Protein AF-A0A1A8HVT6-F1 (afdb_monomer)

Structure (mmCIF, N/CA/C/O backbone):
data_AF-A0A1A8HVT6-F1
#
_entry.id   AF-A0A1A8HVT6-F1
#
loop_
_atom_site.group_PDB
_atom_site.id
_atom_site.type_symbol
_atom_site.label_atom_id
_atom_site.label_alt_id
_atom_site.label_comp_id
_atom_site.label_asym_id
_atom_site.label_entity_id
_atom_site.label_seq_id
_atom_site.pdbx_PDB_ins_code
_atom_site.Cartn_x
_atom_site.Cartn_y
_atom_site.Cartn_z
_atom_site.occupancy
_atom_site.B_iso_or_equiv
_atom_site.auth_seq_id
_atom_site.auth_comp_id
_atom_site.auth_asym_id
_atom_site.auth_atom_id
_atom_site.pdbx_PDB_model_num
ATOM 1 N N . GLN A 1 1 ? -22.986 -1.183 -5.733 1.00 47.75 1 GLN A N 1
ATOM 2 C CA . GLN A 1 1 ? -22.908 -1.542 -4.299 1.00 47.75 1 GLN A CA 1
ATOM 3 C C . GLN A 1 1 ? -22.730 -0.258 -3.512 1.00 47.75 1 GLN A C 1
ATOM 5 O O . GLN A 1 1 ? -21.784 0.463 -3.800 1.00 47.75 1 GLN A O 1
ATOM 10 N N . ASN A 1 2 ? -23.610 0.024 -2.552 1.00 59.84 2 ASN A N 1
ATOM 11 C CA . ASN A 1 2 ? -23.413 1.121 -1.604 1.00 59.84 2 ASN A CA 1
ATOM 12 C C . ASN A 1 2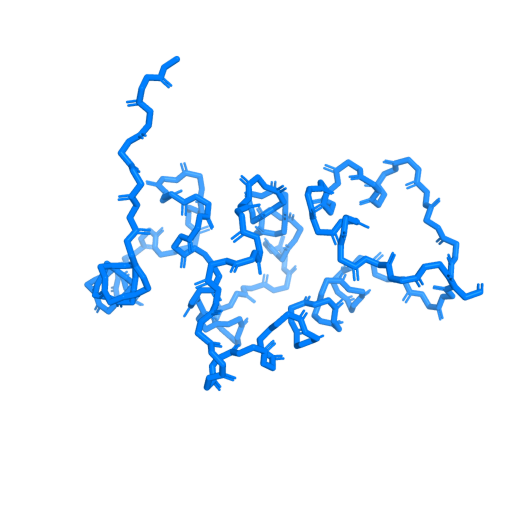 ? -22.315 0.694 -0.623 1.00 59.84 2 ASN A C 1
ATOM 14 O O . ASN A 1 2 ? -22.596 0.021 0.365 1.00 59.84 2 ASN A O 1
ATOM 18 N N . LYS A 1 3 ? -21.053 0.981 -0.957 1.00 68.25 3 LYS A N 1
ATOM 19 C CA . LYS A 1 3 ? -19.934 0.744 -0.044 1.00 68.25 3 LYS A CA 1
ATOM 20 C C . LYS A 1 3 ? -20.003 1.798 1.056 1.00 68.25 3 LYS A C 1
ATOM 22 O O . LYS A 1 3 ? -20.120 2.984 0.761 1.00 68.25 3 LYS A O 1
ATOM 27 N N . VAL A 1 4 ? -19.958 1.355 2.308 1.00 81.69 4 VAL A N 1
ATOM 28 C CA . VAL A 1 4 ? -19.822 2.260 3.452 1.00 81.69 4 VAL A CA 1
ATOM 29 C C . VAL A 1 4 ? -18.487 2.987 3.306 1.00 81.69 4 VAL A C 1
ATOM 31 O O . VAL A 1 4 ? -17.453 2.335 3.148 1.00 81.69 4 VAL A O 1
ATOM 34 N N . SER A 1 5 ? -18.518 4.321 3.324 1.00 86.12 5 SER A N 1
ATOM 35 C CA . SER A 1 5 ? -17.296 5.119 3.414 1.00 86.12 5 SER A CA 1
ATOM 36 C C . SER A 1 5 ? -16.769 5.003 4.837 1.00 86.12 5 SER A C 1
ATOM 38 O O . SER A 1 5 ? -17.488 5.319 5.784 1.00 86.12 5 SER A O 1
ATOM 40 N N . LEU A 1 6 ? -15.554 4.482 4.979 1.00 91.38 6 LEU A N 1
ATOM 41 C CA . LEU A 1 6 ? -14.875 4.375 6.264 1.00 91.38 6 LEU A CA 1
ATOM 42 C C . LEU A 1 6 ? -13.897 5.532 6.398 1.00 91.38 6 LEU A C 1
ATOM 44 O O . LEU A 1 6 ? -13.184 5.825 5.446 1.00 91.38 6 LEU A O 1
ATOM 48 N N . GLU A 1 7 ? -13.841 6.136 7.576 1.00 94.12 7 GLU A N 1
ATOM 49 C CA . GLU A 1 7 ? -12.916 7.224 7.895 1.00 94.12 7 GLU A CA 1
ATOM 50 C C . GLU A 1 7 ? -11.539 6.687 8.328 1.00 94.12 7 GLU A C 1
ATOM 52 O O . GLU A 1 7 ? -11.402 5.541 8.769 1.00 94.12 7 GLU A O 1
ATOM 57 N N . GLU A 1 8 ? -10.507 7.535 8.279 1.00 94.44 8 GLU A N 1
ATOM 58 C CA . GLU A 1 8 ? -9.122 7.192 8.651 1.00 94.44 8 GLU A CA 1
ATOM 59 C C . GLU A 1 8 ? -9.007 6.522 10.039 1.00 94.44 8 GLU A C 1
ATOM 61 O O . GLU A 1 8 ? -8.275 5.543 10.220 1.00 94.44 8 GLU A O 1
ATOM 66 N N . THR A 1 9 ? -9.770 6.992 11.028 1.00 95.31 9 THR A N 1
ATOM 67 C CA . THR A 1 9 ? -9.786 6.417 12.386 1.00 95.31 9 THR A CA 1
ATOM 68 C C . THR A 1 9 ? -10.386 5.011 12.426 1.00 95.31 9 THR A C 1
ATOM 70 O O . THR A 1 9 ? -9.911 4.152 13.169 1.00 95.31 9 THR A O 1
ATOM 73 N N . GLN A 1 10 ? -11.399 4.736 11.605 1.00 96.25 10 GLN A N 1
ATOM 74 C CA . GLN A 1 10 ? -12.008 3.409 11.513 1.00 96.25 10 GLN A CA 1
ATOM 75 C C . GLN A 1 10 ? -11.050 2.434 10.828 1.00 96.25 10 GLN A C 1
ATOM 77 O O . GLN A 1 10 ? -10.834 1.330 11.321 1.00 96.25 10 GLN A O 1
ATOM 82 N N . LEU A 1 11 ? -10.411 2.864 9.740 1.00 96.44 11 LEU A N 1
ATOM 83 C CA . LEU A 1 11 ? -9.458 2.049 8.984 1.00 96.44 11 LEU A CA 1
ATOM 84 C C . LEU A 1 11 ? -8.208 1.702 9.804 1.00 96.44 11 LEU A C 1
ATOM 86 O O . LEU A 1 11 ? -7.766 0.552 9.811 1.00 96.44 11 LEU A O 1
ATOM 90 N N . THR A 1 12 ? -7.667 2.665 10.551 1.00 95.69 12 THR A N 1
ATOM 91 C CA . THR A 1 12 ? -6.538 2.422 11.465 1.00 95.69 12 THR A CA 1
ATOM 92 C C . THR A 1 12 ? -6.923 1.512 12.633 1.00 95.69 12 THR A C 1
ATOM 94 O O . THR A 1 12 ? -6.131 0.650 13.020 1.00 95.69 12 THR A O 1
ATOM 97 N N . CYS A 1 13 ? -8.140 1.640 13.172 1.00 96.19 13 CYS A N 1
ATOM 98 C CA . CYS A 1 13 ? -8.669 0.726 14.186 1.00 96.19 13 CYS A CA 1
ATOM 99 C C . CYS A 1 13 ? -8.765 -0.714 13.655 1.00 96.19 13 CYS A C 1
ATOM 101 O O . CYS A 1 13 ? -8.259 -1.638 14.292 1.00 96.19 13 CYS A O 1
ATOM 103 N N . MET A 1 14 ? -9.319 -0.900 12.451 1.00 94.94 14 MET A N 1
ATOM 104 C CA . MET A 1 14 ? -9.397 -2.213 11.802 1.00 94.94 14 MET A CA 1
ATOM 105 C C . MET A 1 14 ? -8.013 -2.844 11.622 1.00 94.94 14 MET A C 1
ATOM 107 O O . MET A 1 14 ? -7.824 -4.012 11.955 1.00 94.94 14 MET A O 1
ATOM 111 N N . TYR A 1 15 ? -7.019 -2.078 11.164 1.00 95.00 15 TYR A N 1
ATOM 112 C CA . TYR A 1 15 ? -5.645 -2.578 11.072 1.00 95.00 15 TYR A CA 1
ATOM 113 C C . TYR A 1 15 ? -5.070 -2.985 12.428 1.00 95.00 15 TYR A C 1
ATOM 115 O O . TYR A 1 15 ? -4.502 -4.068 12.556 1.00 95.00 15 TYR A O 1
ATOM 123 N N . ASN A 1 16 ? -5.264 -2.166 13.462 1.00 94.75 16 ASN A N 1
ATOM 124 C CA . ASN A 1 16 ? -4.800 -2.504 14.804 1.00 94.75 16 ASN A CA 1
ATOM 125 C C . ASN A 1 16 ? -5.409 -3.801 15.346 1.00 94.75 16 ASN A C 1
ATOM 127 O O . ASN A 1 16 ? -4.734 -4.484 16.113 1.00 94.75 16 ASN A O 1
ATOM 131 N N . TYR A 1 17 ? -6.633 -4.135 14.936 1.00 93.44 17 TYR A N 1
ATOM 132 C CA . TYR A 1 17 ? -7.292 -5.384 15.298 1.00 93.44 17 TYR A CA 1
ATOM 133 C C . TYR A 1 17 ? -6.691 -6.600 14.573 1.00 93.44 17 TYR A C 1
ATOM 135 O O . TYR A 1 17 ? -6.400 -7.601 15.220 1.00 93.44 17 TYR A O 1
ATOM 143 N N . VAL A 1 18 ? -6.451 -6.518 13.257 1.00 92.31 18 VAL A N 1
ATOM 144 C CA . VAL A 1 18 ? -6.045 -7.699 12.461 1.00 92.31 18 VAL A CA 1
ATOM 145 C C . VAL A 1 18 ? -4.535 -7.897 12.334 1.00 92.31 18 VAL A C 1
ATOM 147 O O . VAL A 1 18 ? -4.100 -8.951 11.891 1.00 92.31 18 VAL A O 1
ATOM 150 N N . LYS A 1 19 ? -3.699 -6.912 12.686 1.00 89.12 19 LYS A N 1
ATOM 151 C CA . LYS A 1 19 ? -2.240 -6.977 12.445 1.00 89.12 19 LYS A CA 1
ATOM 152 C C . LYS A 1 19 ? -1.517 -8.158 13.116 1.00 89.12 19 LYS A C 1
ATOM 154 O O . LYS A 1 19 ? -0.377 -8.434 12.763 1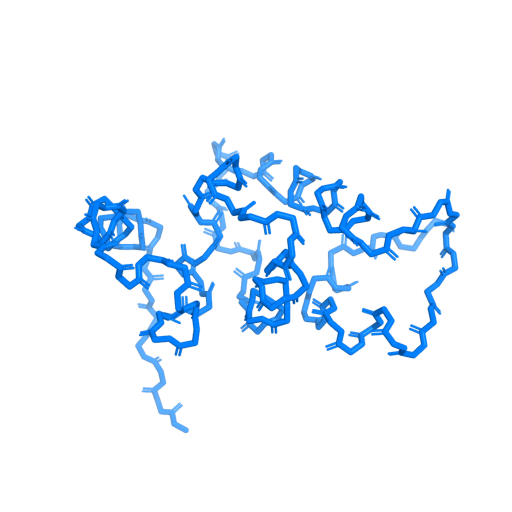.00 89.12 19 LYS A O 1
ATOM 159 N N . GLY A 1 20 ? -2.145 -8.814 14.096 1.00 86.00 20 GLY A N 1
ATOM 160 C CA . GLY A 1 20 ? -1.633 -10.020 14.762 1.00 86.00 20 GLY A CA 1
ATOM 161 C C . GLY A 1 20 ? -2.305 -11.327 14.324 1.00 86.00 20 GLY A C 1
ATOM 162 O O . GLY A 1 20 ? -2.011 -12.371 14.898 1.00 86.00 20 GLY A O 1
ATOM 163 N N . ASP A 1 21 ? -3.223 -11.272 13.360 1.00 87.06 21 ASP A N 1
ATOM 164 C CA . ASP A 1 21 ? -3.961 -12.427 12.850 1.00 87.06 21 ASP A CA 1
ATOM 165 C C . ASP A 1 21 ? -3.048 -13.312 11.971 1.00 87.06 21 ASP A C 1
ATOM 167 O O . ASP A 1 21 ? -2.267 -12.777 11.175 1.00 87.06 21 ASP A O 1
ATOM 171 N N . PRO A 1 22 ? -3.124 -14.653 12.059 1.00 83.75 22 PRO A N 1
ATOM 172 C CA . PRO A 1 22 ? -2.489 -15.554 11.092 1.00 83.75 22 PRO A CA 1
ATOM 173 C C . PRO A 1 22 ? -2.743 -15.185 9.619 1.00 83.75 22 PRO A C 1
ATOM 175 O O . PRO A 1 22 ? -1.849 -15.325 8.780 1.00 83.75 22 PRO A O 1
ATOM 178 N N . ASP A 1 23 ? -3.931 -14.662 9.309 1.00 85.38 23 ASP A N 1
ATOM 179 C CA . ASP A 1 23 ? -4.358 -14.282 7.963 1.00 85.38 23 ASP A CA 1
ATOM 180 C C . ASP A 1 23 ? -4.033 -12.831 7.590 1.00 85.38 23 ASP A C 1
ATOM 182 O O . ASP A 1 23 ? -4.425 -12.360 6.523 1.00 85.38 23 ASP A O 1
ATOM 186 N N . ALA A 1 24 ? -3.235 -12.124 8.392 1.00 86.94 24 ALA A N 1
ATOM 187 C CA . ALA A 1 24 ? -2.842 -10.734 8.157 1.00 86.94 24 ALA A CA 1
ATOM 188 C C . ALA A 1 24 ? -2.258 -10.493 6.740 1.00 86.94 24 ALA A C 1
ATOM 190 O O . ALA A 1 24 ? -2.402 -9.428 6.145 1.00 86.94 24 ALA A O 1
ATOM 191 N N . THR A 1 25 ? -1.643 -11.504 6.120 1.00 90.56 25 THR A N 1
ATOM 192 C CA . THR A 1 25 ? -1.107 -11.387 4.749 1.00 90.56 25 THR A CA 1
ATOM 193 C C . THR A 1 25 ? -2.093 -11.788 3.641 1.00 90.56 25 THR A C 1
ATOM 195 O O . THR A 1 25 ? -1.782 -11.674 2.455 1.00 90.56 25 THR A O 1
ATOM 198 N N . SER A 1 26 ? -3.303 -12.222 3.986 1.00 94.00 26 SER A N 1
ATOM 199 C CA . SER A 1 26 ? -4.402 -12.536 3.067 1.00 94.00 26 SER A CA 1
ATOM 200 C C . SER A 1 26 ? -5.169 -11.266 2.679 1.00 94.00 26 SER A C 1
ATOM 202 O O . SER A 1 26 ? -6.360 -11.133 2.928 1.00 94.00 26 SER A O 1
ATOM 204 N N . PHE A 1 27 ? -4.483 -10.334 2.007 1.00 95.25 27 PHE A N 1
ATOM 205 C CA . PHE A 1 27 ? -4.946 -8.958 1.745 1.00 95.25 27 PHE A CA 1
ATOM 206 C C . PHE A 1 27 ? -6.343 -8.820 1.115 1.00 95.25 27 PHE A C 1
ATOM 208 O O . PHE A 1 27 ? -7.014 -7.821 1.336 1.00 95.25 27 PHE A O 1
ATOM 215 N N . HIS A 1 28 ? -6.789 -9.818 0.349 1.00 93.94 28 HIS A N 1
ATOM 216 C CA . HIS A 1 28 ? -8.114 -9.850 -0.280 1.00 93.94 28 HIS A CA 1
ATOM 217 C C . HIS A 1 28 ? -9.278 -9.974 0.722 1.00 93.94 28 HIS A C 1
ATOM 219 O O . HIS A 1 28 ? -10.419 -9.705 0.356 1.00 93.94 28 HIS A O 1
ATOM 225 N N . LEU A 1 29 ? -9.003 -10.387 1.964 1.00 93.69 29 LEU A N 1
ATOM 226 C CA . LEU A 1 29 ? -9.990 -10.474 3.043 1.00 93.69 29 LEU A CA 1
ATOM 227 C C . LEU A 1 29 ? -10.294 -9.110 3.676 1.00 93.69 29 LEU A C 1
ATOM 229 O O . LEU A 1 29 ? -11.269 -8.981 4.416 1.00 93.69 29 LEU A O 1
ATOM 233 N N . TYR A 1 30 ? -9.480 -8.090 3.393 1.00 92.56 30 TYR A N 1
ATOM 234 C CA . TYR A 1 30 ? -9.578 -6.776 4.019 1.00 92.56 30 TYR A CA 1
ATOM 235 C C . TYR A 1 30 ? -10.009 -5.697 3.016 1.00 92.56 30 TYR A C 1
ATOM 237 O O . TYR A 1 30 ? -9.702 -5.793 1.824 1.00 92.56 30 TYR A O 1
ATOM 245 N N . PRO A 1 31 ? -10.697 -4.630 3.465 1.00 94.06 31 PRO A N 1
ATOM 246 C CA . PRO A 1 31 ? -11.023 -3.506 2.595 1.00 94.06 31 PRO A CA 1
ATOM 247 C C . PRO A 1 31 ? -9.757 -2.862 1.999 1.00 94.06 31 PRO A C 1
ATOM 249 O O . PRO A 1 31 ? -8.813 -2.606 2.748 1.00 94.06 31 PRO A O 1
ATOM 252 N N . PRO A 1 32 ? -9.734 -2.487 0.706 1.00 95.94 32 PRO A N 1
ATOM 253 C CA . PRO A 1 32 ? -8.565 -1.847 0.094 1.00 95.94 32 PRO A CA 1
ATOM 254 C C . PRO A 1 32 ? -8.076 -0.601 0.845 1.00 95.94 32 PRO A C 1
ATOM 256 O O . PRO A 1 32 ? -6.881 -0.454 1.084 1.00 95.94 32 PRO A O 1
ATOM 259 N N . ASN A 1 33 ? -8.995 0.257 1.306 1.00 96.19 33 ASN A N 1
ATOM 260 C CA . ASN A 1 33 ? -8.644 1.466 2.062 1.00 96.19 3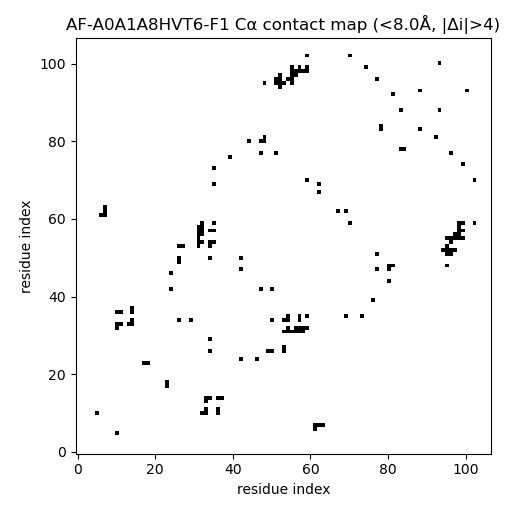3 ASN A CA 1
ATOM 261 C C . ASN A 1 33 ? -7.969 1.155 3.405 1.00 96.19 33 ASN A C 1
ATOM 263 O O . ASN A 1 33 ? -7.206 1.964 3.916 1.00 96.19 33 ASN A O 1
ATOM 267 N N . MET A 1 34 ? -8.208 -0.018 3.989 1.00 95.75 34 MET A N 1
ATOM 268 C CA . MET A 1 34 ? -7.539 -0.415 5.225 1.00 95.75 34 MET A CA 1
ATOM 269 C C . MET A 1 34 ? -6.058 -0.723 4.969 1.00 95.75 34 MET A C 1
ATOM 271 O O . MET A 1 34 ? -5.204 -0.407 5.799 1.00 95.75 34 MET A O 1
ATOM 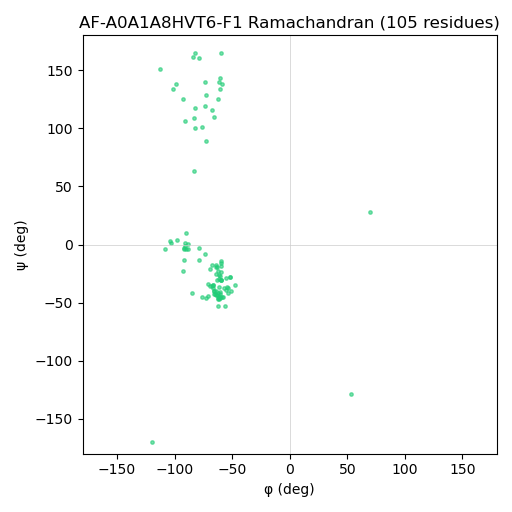275 N N . LEU A 1 35 ? -5.736 -1.271 3.793 1.00 96.75 35 LEU A N 1
ATOM 276 C CA . LEU A 1 35 ? -4.364 -1.590 3.394 1.00 96.75 35 LEU A CA 1
ATOM 277 C C . LEU A 1 35 ? -3.477 -0.337 3.264 1.00 96.75 35 LEU A C 1
ATOM 279 O O . LEU A 1 35 ? -2.256 -0.459 3.331 1.00 96.75 35 LEU A O 1
ATOM 283 N N . LEU A 1 36 ? -4.057 0.865 3.155 1.00 97.00 36 LEU A N 1
ATOM 284 C CA . LEU A 1 36 ? -3.328 2.144 3.185 1.00 97.00 36 LEU A CA 1
ATOM 285 C C . LEU A 1 36 ? -2.588 2.378 4.514 1.00 97.00 36 LEU A C 1
ATOM 287 O O . LEU A 1 36 ? -1.587 3.098 4.561 1.00 97.00 36 LEU A O 1
ATOM 291 N N . TYR A 1 37 ? -3.076 1.770 5.597 1.00 96.19 37 TYR A N 1
ATOM 292 C CA . TYR A 1 37 ? -2.535 1.916 6.950 1.00 96.19 37 TYR A CA 1
ATOM 293 C C . TYR A 1 37 ? -1.693 0.719 7.395 1.00 96.19 37 TYR A C 1
ATOM 295 O O . TYR A 1 37 ? -1.168 0.733 8.508 1.00 96.19 37 TYR A O 1
ATOM 303 N N . TYR A 1 38 ? -1.532 -0.276 6.521 1.00 95.19 38 TYR A N 1
ATOM 304 C CA . TYR A 1 38 ? -0.725 -1.458 6.780 1.00 95.19 38 TYR A CA 1
ATOM 305 C C . TYR A 1 38 ? 0.738 -1.088 7.037 1.00 95.19 38 TYR A C 1
ATOM 307 O O . TYR A 1 38 ? 1.291 -0.195 6.387 1.00 95.19 38 TYR A O 1
ATOM 315 N N . ASP A 1 39 ? 1.389 -1.800 7.955 1.00 93.31 39 ASP A N 1
ATOM 316 C CA . ASP A 1 39 ? 2.841 -1.739 8.060 1.00 93.31 39 ASP A CA 1
ATOM 317 C C . ASP A 1 39 ? 3.449 -2.565 6.924 1.00 93.31 39 ASP A C 1
ATOM 319 O O . ASP A 1 39 ? 3.479 -3.796 6.962 1.00 93.31 39 ASP A O 1
ATOM 323 N N . TYR A 1 40 ? 3.911 -1.874 5.881 1.00 95.00 40 TYR A N 1
ATOM 324 C CA . TYR A 1 40 ? 4.501 -2.523 4.715 1.00 95.00 40 TYR A CA 1
ATOM 325 C C . TYR A 1 40 ? 5.769 -3.323 5.057 1.00 95.00 40 TYR A C 1
ATOM 327 O O . TYR A 1 40 ? 6.084 -4.271 4.346 1.00 95.00 40 TYR A O 1
ATOM 335 N N . SER A 1 41 ? 6.464 -3.017 6.163 1.00 93.00 41 SER A N 1
ATOM 336 C CA . SER A 1 41 ? 7.636 -3.800 6.588 1.00 93.00 41 SER A CA 1
ATOM 337 C C . SER A 1 41 ? 7.292 -5.251 6.947 1.00 93.00 41 SER A C 1
ATOM 339 O O . SER A 1 41 ? 8.162 -6.119 6.913 1.00 93.00 41 SER A O 1
ATOM 341 N N . LEU A 1 42 ? 6.015 -5.530 7.232 1.00 92.25 42 LEU A N 1
ATOM 342 C CA . LEU A 1 42 ? 5.499 -6.863 7.536 1.00 92.25 42 LEU A CA 1
ATOM 343 C C . LEU A 1 42 ? 4.993 -7.609 6.292 1.00 92.25 42 LEU A C 1
ATOM 345 O O . LEU A 1 42 ? 4.583 -8.764 6.399 1.00 92.25 42 LEU A O 1
ATOM 349 N N . VAL A 1 43 ? 4.993 -6.977 5.114 1.00 94.81 43 VAL A N 1
ATOM 350 C CA . VAL A 1 43 ? 4.568 -7.610 3.860 1.00 94.81 43 VAL A CA 1
ATOM 351 C C . VAL A 1 43 ? 5.731 -8.432 3.295 1.00 94.81 43 VAL A C 1
ATOM 353 O O . VAL A 1 43 ? 6.754 -7.861 2.916 1.00 94.81 43 VAL A O 1
ATOM 356 N N . PRO A 1 44 ? 5.602 -9.768 3.169 1.00 94.62 44 PRO A N 1
ATOM 357 C CA . PRO A 1 44 ? 6.659 -10.580 2.579 1.00 94.62 44 PRO A CA 1
ATOM 358 C C . PRO A 1 44 ? 6.919 -10.169 1.129 1.00 94.62 44 PRO A C 1
ATOM 360 O O . PRO A 1 44 ? 5.972 -9.971 0.365 1.00 94.62 44 PRO A O 1
ATOM 363 N N . GLN A 1 45 ? 8.187 -10.134 0.710 1.00 95.06 45 GLN A N 1
ATOM 364 C CA . GLN A 1 45 ? 8.555 -9.750 -0.659 1.00 95.06 45 GLN A CA 1
ATOM 365 C C . GLN A 1 45 ? 7.841 -10.607 -1.718 1.00 95.06 45 GLN A C 1
ATOM 367 O O . GLN A 1 45 ? 7.351 -10.084 -2.714 1.00 95.06 45 GLN A O 1
ATOM 372 N N . SER A 1 46 ? 7.689 -11.913 -1.474 1.00 95.94 46 SER A N 1
ATOM 373 C CA . SER A 1 46 ? 6.949 -12.829 -2.359 1.00 95.94 46 SER A CA 1
ATOM 374 C C . SER A 1 46 ? 5.458 -12.494 -2.492 1.00 95.94 46 SER A C 1
ATOM 376 O O . SER A 1 46 ? 4.815 -12.915 -3.450 1.00 95.94 46 SER A O 1
ATOM 378 N N . ARG A 1 47 ? 4.898 -11.725 -1.550 1.00 96.56 47 ARG A N 1
ATOM 379 C CA . ARG A 1 47 ? 3.495 -11.295 -1.524 1.00 96.56 47 ARG A CA 1
ATOM 380 C C . ARG A 1 47 ? 3.312 -9.809 -1.831 1.00 96.56 47 ARG A C 1
ATOM 382 O O . ARG A 1 47 ? 2.162 -9.384 -1.957 1.00 96.56 47 ARG A O 1
ATOM 389 N N . CYS A 1 48 ? 4.377 -9.025 -2.013 1.00 98.06 48 CYS A N 1
ATOM 390 C CA . CYS A 1 48 ? 4.270 -7.576 -2.211 1.00 98.06 48 CYS A CA 1
ATOM 391 C C . CY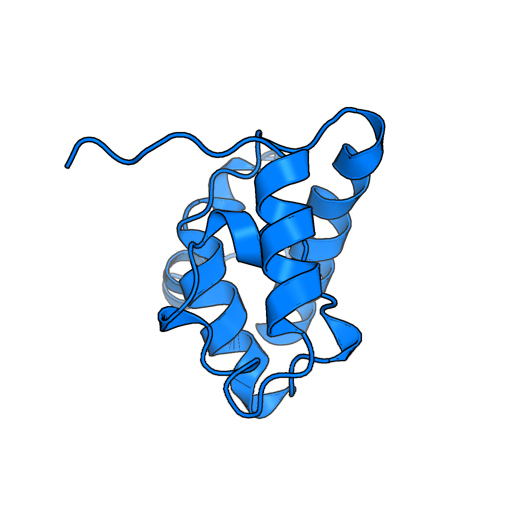S A 1 48 ? 3.378 -7.218 -3.410 1.00 98.06 48 CYS A C 1
ATOM 393 O O . CYS A 1 48 ? 2.555 -6.308 -3.340 1.00 98.06 48 CYS A O 1
ATOM 395 N N . ARG A 1 49 ? 3.453 -8.003 -4.490 1.00 98.19 49 ARG A N 1
ATOM 396 C CA . ARG A 1 49 ? 2.634 -7.780 -5.682 1.00 98.19 49 ARG A CA 1
ATOM 397 C C . ARG A 1 49 ? 1.149 -8.006 -5.400 1.00 98.19 49 ARG A C 1
ATOM 399 O O . ARG A 1 49 ? 0.317 -7.229 -5.852 1.00 98.19 49 ARG A O 1
ATOM 406 N N . SER A 1 50 ? 0.821 -9.029 -4.607 1.00 97.81 50 SER A N 1
ATOM 407 C CA . SER A 1 50 ? -0.558 -9.276 -4.168 1.00 97.81 50 SER A CA 1
ATOM 408 C C . SER A 1 50 ? -1.078 -8.174 -3.242 1.00 97.81 50 SER A C 1
ATOM 410 O O . SER A 1 50 ? -2.244 -7.808 -3.343 1.00 97.81 50 SER A O 1
ATOM 412 N N . TYR A 1 51 ? -0.214 -7.603 -2.397 1.00 98.19 51 TYR A N 1
ATOM 413 C CA . TYR A 1 51 ? -0.552 -6.445 -1.572 1.00 98.19 51 TYR A CA 1
ATOM 414 C C . TYR A 1 51 ? -0.907 -5.238 -2.444 1.00 98.19 51 TYR A C 1
ATOM 416 O O . TYR A 1 51 ? -2.001 -4.695 -2.306 1.00 98.19 51 TYR A O 1
ATOM 424 N N . PHE A 1 52 ? -0.035 -4.866 -3.389 1.00 98.44 52 PHE A N 1
ATOM 425 C CA . PHE A 1 52 ? -0.283 -3.709 -4.250 1.00 98.44 52 PHE A CA 1
ATOM 426 C C . PHE A 1 52 ? -1.462 -3.906 -5.197 1.00 98.44 52 PHE A C 1
ATOM 428 O O . PHE A 1 52 ? -2.222 -2.966 -5.377 1.00 98.44 52 PHE A O 1
ATOM 435 N N . ALA A 1 53 ? -1.692 -5.119 -5.708 1.00 98.19 53 ALA A N 1
ATOM 436 C CA . ALA A 1 53 ? -2.865 -5.406 -6.533 1.00 98.19 53 ALA A CA 1
ATOM 437 C C . ALA A 1 53 ? -4.183 -5.183 -5.768 1.00 98.19 53 ALA A C 1
ATOM 439 O O . ALA A 1 53 ? -5.157 -4.693 -6.334 1.00 98.19 53 ALA A O 1
ATOM 440 N N . GLN A 1 54 ? -4.221 -5.512 -4.471 1.00 98.06 54 GLN A N 1
ATOM 441 C CA . GLN A 1 54 ? -5.394 -5.236 -3.638 1.00 98.06 54 GLN A CA 1
ATOM 442 C C . GLN A 1 54 ? -5.479 -3.759 -3.246 1.00 98.06 54 GLN A C 1
ATOM 444 O O . GLN A 1 54 ? -6.539 -3.146 -3.389 1.00 98.06 54 GLN A O 1
ATOM 449 N N . LEU A 1 55 ? -4.358 -3.167 -2.825 1.00 97.88 55 LEU A N 1
ATOM 450 C CA . LEU A 1 55 ? -4.250 -1.748 -2.484 1.00 97.88 55 LEU A CA 1
ATOM 451 C C . LEU A 1 55 ? -4.602 -0.833 -3.665 1.00 97.88 55 LEU A C 1
ATOM 453 O O . LEU A 1 55 ? -5.147 0.244 -3.456 1.00 97.88 55 LEU A O 1
ATOM 457 N N . GLY A 1 56 ? -4.350 -1.259 -4.903 1.00 97.50 56 GLY A N 1
ATOM 458 C CA . GLY A 1 56 ? -4.684 -0.517 -6.117 1.00 97.50 56 GLY A CA 1
ATOM 459 C C . GLY A 1 56 ? -6.179 -0.228 -6.274 1.00 97.50 56 GLY A C 1
ATOM 460 O O . GLY A 1 56 ? -6.547 0.636 -7.057 1.00 97.50 56 GLY A O 1
ATOM 461 N N . ASN A 1 57 ? -7.053 -0.881 -5.503 1.00 96.31 57 ASN A N 1
ATOM 462 C CA . ASN A 1 57 ? -8.486 -0.577 -5.461 1.00 96.31 57 ASN A CA 1
ATOM 463 C C . ASN A 1 57 ? -8.869 0.457 -4.385 1.00 96.31 57 ASN A C 1
ATOM 465 O O . ASN A 1 57 ? -10.057 0.726 -4.197 1.00 96.31 57 ASN A O 1
ATOM 469 N N . ALA A 1 58 ? -7.899 0.988 -3.637 1.00 96.25 58 ALA A N 1
ATOM 470 C CA . ALA A 1 58 ? -8.134 1.941 -2.563 1.00 96.25 58 ALA A CA 1
ATOM 471 C C . ALA A 1 58 ? -8.374 3.366 -3.082 1.00 96.25 58 ALA A C 1
ATOM 473 O O . ALA A 1 58 ? -7.997 3.722 -4.202 1.00 96.25 58 ALA A O 1
ATOM 474 N N . ASP A 1 59 ? -8.982 4.186 -2.230 1.00 94.31 59 ASP A N 1
ATOM 475 C CA . ASP A 1 59 ? -9.017 5.637 -2.371 1.00 94.31 59 ASP A CA 1
ATOM 476 C C . ASP A 1 59 ? -7.822 6.259 -1.635 1.00 94.31 59 ASP A C 1
ATOM 478 O O . ASP A 1 59 ? -7.787 6.327 -0.407 1.00 94.31 59 ASP A O 1
ATOM 482 N N . PHE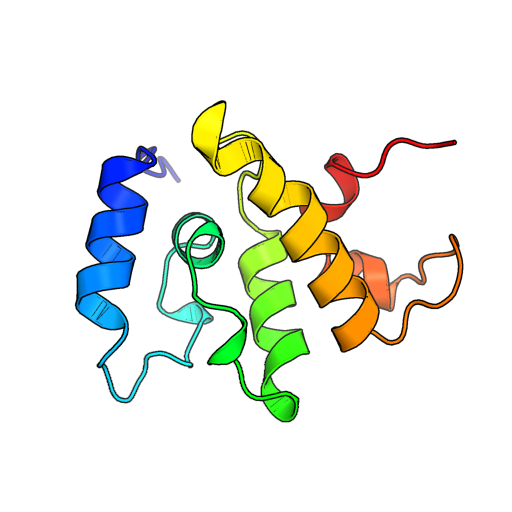 A 1 60 ? -6.828 6.721 -2.390 1.00 93.50 60 PHE A N 1
ATOM 483 C CA . PHE A 1 60 ? -5.609 7.307 -1.834 1.00 93.50 60 PHE A CA 1
ATOM 484 C C . PHE A 1 60 ? -5.766 8.768 -1.367 1.00 93.50 60 PHE A C 1
ATOM 486 O O . PHE A 1 60 ? -4.823 9.356 -0.818 1.00 93.50 60 PHE A O 1
ATOM 493 N N . PHE A 1 61 ? -6.938 9.376 -1.562 1.00 91.38 61 PHE A N 1
ATOM 494 C CA . PHE A 1 61 ? -7.230 10.736 -1.109 1.00 91.38 61 PHE A CA 1
ATOM 495 C C . PHE A 1 61 ? -7.782 10.787 0.320 1.00 91.38 61 PHE A C 1
ATOM 497 O O . PHE A 1 61 ? -7.914 11.874 0.872 1.00 91.38 61 PHE A O 1
ATOM 504 N N . ILE A 1 62 ? -8.006 9.628 0.948 1.00 93.00 62 ILE A N 1
ATOM 505 C CA . ILE A 1 62 ? -8.541 9.512 2.311 1.00 93.00 62 ILE A CA 1
ATOM 506 C C . ILE A 1 62 ? -7.585 9.974 3.420 1.00 93.00 62 ILE A C 1
ATOM 508 O O . ILE A 1 62 ? -8.023 10.261 4.532 1.00 93.00 62 ILE A O 1
ATOM 512 N N . PHE A 1 63 ? -6.277 10.026 3.148 1.00 94.75 63 PHE A N 1
ATOM 513 C CA . PHE A 1 63 ? -5.301 10.396 4.170 1.00 94.75 63 PHE A CA 1
ATOM 514 C C . PHE A 1 63 ? -5.562 11.800 4.711 1.00 94.75 63 PHE A C 1
ATOM 516 O O . PHE A 1 63 ? -5.680 12.760 3.945 1.00 94.75 63 PHE A O 1
ATOM 523 N N . SER A 1 64 ? -5.527 11.933 6.037 1.00 95.69 64 SER A N 1
ATOM 524 C CA . SER A 1 64 ? -5.453 13.248 6.671 1.00 95.69 64 SER A CA 1
ATOM 525 C C . SER A 1 64 ? -4.188 13.998 6.243 1.00 95.69 64 SER A C 1
ATOM 527 O O . SER A 1 64 ? -3.218 13.419 5.741 1.00 95.69 64 SER A O 1
ATOM 529 N N . SER A 1 65 ? -4.148 15.308 6.496 1.00 95.56 65 SER A N 1
ATOM 530 C CA . SER A 1 65 ? -2.942 16.113 6.262 1.00 95.56 65 SER A CA 1
ATOM 531 C C . SER A 1 65 ? -1.712 15.525 6.967 1.00 95.56 65 SER A C 1
ATOM 533 O O . SER A 1 65 ? -0.632 15.485 6.377 1.00 95.56 65 SER A O 1
ATOM 535 N N . VAL A 1 66 ? -1.898 14.983 8.176 1.00 96.00 66 VAL A N 1
ATOM 536 C CA . VAL A 1 66 ? -0.853 14.347 8.991 1.00 96.00 66 VAL A CA 1
ATOM 537 C C . VAL A 1 66 ? -0.314 13.076 8.335 1.00 96.00 66 VAL A C 1
ATOM 539 O O . VAL A 1 66 ? 0.892 12.840 8.363 1.00 96.00 66 VAL A O 1
ATOM 542 N N . LEU A 1 67 ? -1.178 12.259 7.727 1.00 95.81 67 LEU A N 1
ATOM 543 C CA . LEU A 1 67 ? -0.791 10.984 7.114 1.00 95.81 67 LEU A CA 1
ATOM 544 C C . LEU A 1 67 ? -0.567 11.057 5.598 1.00 95.81 67 LEU A C 1
ATOM 546 O O . LEU A 1 67 ? -0.229 10.049 4.980 1.00 95.81 67 LEU A O 1
ATOM 550 N N . SER A 1 68 ? -0.660 12.246 5.004 1.00 94.06 68 SER A N 1
ATOM 551 C CA . SER A 1 68 ? -0.487 12.475 3.564 1.00 94.06 68 SER A CA 1
ATOM 552 C C . SER A 1 68 ? 0.846 11.958 2.997 1.00 94.06 68 SER A C 1
ATOM 554 O O . SER A 1 68 ? 0.890 11.518 1.845 1.00 94.06 68 SER A O 1
ATOM 556 N N . TYR A 1 69 ? 1.909 11.916 3.811 1.00 93.50 69 TYR A N 1
ATOM 557 C CA . TYR A 1 69 ? 3.221 11.365 3.438 1.00 93.50 69 TYR A CA 1
ATOM 558 C C . TYR A 1 69 ? 3.168 9.880 3.041 1.00 93.50 69 TYR A C 1
ATOM 560 O O . TYR A 1 69 ? 4.030 9.403 2.296 1.00 93.50 69 TYR A O 1
ATOM 568 N N . LYS A 1 70 ? 2.154 9.135 3.510 1.00 95.31 70 LYS A N 1
ATOM 569 C CA . LYS A 1 70 ? 1.986 7.714 3.189 1.00 95.31 70 LYS A CA 1
ATOM 570 C C . LYS A 1 70 ? 1.793 7.481 1.696 1.00 95.31 70 LYS A C 1
ATOM 572 O O . LYS A 1 70 ? 2.240 6.447 1.216 1.00 95.31 70 LYS A O 1
ATOM 577 N N . ARG A 1 71 ? 1.219 8.430 0.943 1.00 94.12 71 ARG A N 1
ATOM 578 C CA . ARG A 1 71 ? 1.095 8.320 -0.524 1.00 94.12 71 ARG A CA 1
ATOM 579 C C . ARG A 1 71 ? 2.452 8.112 -1.189 1.00 94.12 71 ARG A C 1
ATOM 581 O O . ARG A 1 71 ? 2.648 7.130 -1.903 1.00 94.12 71 ARG A O 1
ATOM 588 N N . THR A 1 72 ? 3.404 8.990 -0.883 1.00 93.44 72 THR A N 1
ATOM 589 C CA . THR A 1 72 ? 4.767 8.920 -1.419 1.00 93.44 72 THR A CA 1
ATOM 590 C C . THR A 1 72 ? 5.470 7.643 -0.966 1.00 93.44 72 THR A C 1
ATOM 592 O O . THR A 1 72 ? 6.078 6.958 -1.786 1.00 93.44 72 THR A O 1
ATOM 595 N N . ALA A 1 73 ? 5.342 7.272 0.313 1.00 96.06 73 ALA A N 1
ATOM 596 C CA . ALA A 1 73 ? 5.935 6.041 0.837 1.00 96.06 73 ALA A CA 1
ATOM 597 C C . ALA A 1 73 ? 5.382 4.781 0.143 1.00 96.06 73 ALA A C 1
ATOM 599 O O . ALA A 1 73 ? 6.148 3.908 -0.263 1.00 96.06 73 ALA A O 1
ATOM 600 N N . LEU A 1 74 ? 4.061 4.701 -0.049 1.00 97.06 74 LEU A N 1
ATOM 601 C CA . LEU A 1 74 ? 3.407 3.593 -0.746 1.00 97.06 74 LEU A CA 1
ATOM 602 C C . LEU A 1 74 ? 3.866 3.497 -2.199 1.00 97.06 74 LEU A C 1
ATOM 604 O O . LEU A 1 74 ? 4.140 2.395 -2.668 1.00 97.06 74 LEU A O 1
ATOM 608 N N . PHE A 1 75 ? 4.009 4.627 -2.892 1.00 94.44 75 PHE A N 1
ATOM 609 C CA . PHE A 1 75 ? 4.497 4.621 -4.266 1.00 94.44 75 PHE A CA 1
ATOM 610 C C . PHE A 1 75 ? 5.958 4.155 -4.368 1.00 94.44 75 PHE A C 1
ATOM 612 O O . PHE A 1 75 ? 6.281 3.329 -5.222 1.00 94.44 75 PHE A O 1
ATOM 619 N N . VAL A 1 76 ? 6.837 4.610 -3.469 1.00 95.19 76 VAL A N 1
ATOM 620 C CA . VAL A 1 76 ? 8.233 4.135 -3.397 1.00 95.19 76 VAL A CA 1
ATOM 621 C C . VAL A 1 76 ? 8.285 2.620 -3.171 1.00 95.19 76 VAL A C 1
ATOM 623 O O . VAL A 1 76 ? 9.005 1.909 -3.876 1.00 95.19 76 VAL A O 1
ATOM 626 N N . ASN A 1 77 ? 7.467 2.111 -2.249 1.00 97.44 77 ASN A N 1
ATOM 627 C CA . ASN A 1 77 ? 7.365 0.681 -1.970 1.00 97.44 77 ASN A CA 1
ATOM 628 C C . ASN A 1 77 ? 6.824 -0.108 -3.175 1.00 97.44 77 ASN A C 1
ATOM 630 O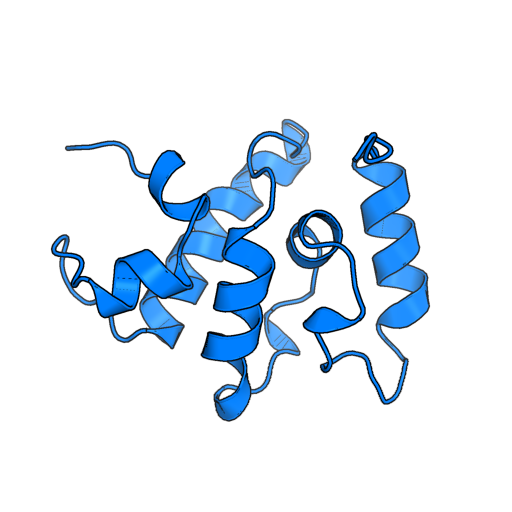 O . ASN A 1 77 ? 7.350 -1.175 -3.492 1.00 97.44 77 ASN A O 1
ATOM 634 N N . ALA A 1 78 ? 5.829 0.430 -3.888 1.00 97.38 78 ALA A N 1
ATOM 635 C CA . ALA A 1 78 ? 5.269 -0.191 -5.086 1.00 97.38 78 ALA A CA 1
ATOM 636 C C . ALA A 1 78 ? 6.306 -0.290 -6.205 1.00 97.38 78 ALA A C 1
ATOM 638 O O . ALA A 1 78 ? 6.461 -1.347 -6.817 1.00 97.38 78 ALA A O 1
ATOM 639 N N . ARG A 1 79 ? 7.080 0.780 -6.427 1.00 96.06 79 ARG A N 1
ATOM 640 C CA . ARG A 1 79 ? 8.179 0.775 -7.398 1.00 96.06 79 ARG A CA 1
ATOM 641 C C . ARG A 1 79 ? 9.233 -0.270 -7.062 1.00 96.06 79 ARG A C 1
ATOM 643 O O . ARG A 1 79 ? 9.657 -0.997 -7.955 1.00 96.06 79 ARG A O 1
ATOM 650 N N . SER A 1 80 ? 9.625 -0.361 -5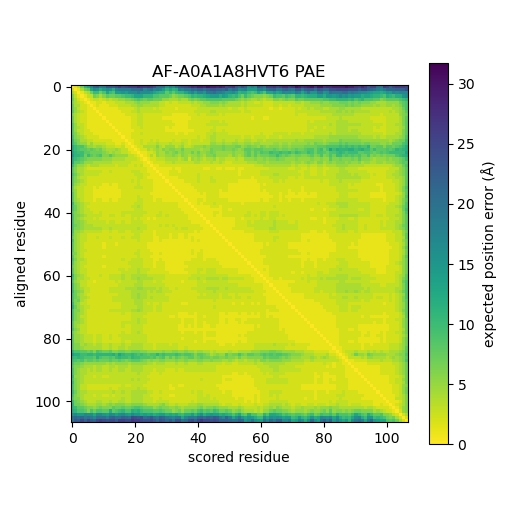.792 1.00 96.88 80 SER A N 1
ATOM 651 C CA . SER A 1 80 ? 10.580 -1.370 -5.328 1.00 96.88 80 SER A CA 1
ATOM 652 C C . SER A 1 80 ? 10.043 -2.792 -5.527 1.00 96.88 80 SER A C 1
ATOM 654 O O . SER A 1 80 ? 10.740 -3.632 -6.090 1.00 96.88 80 SER A O 1
ATOM 656 N N . CYS A 1 81 ? 8.784 -3.045 -5.157 1.00 98.06 81 CYS A N 1
ATOM 657 C CA . CY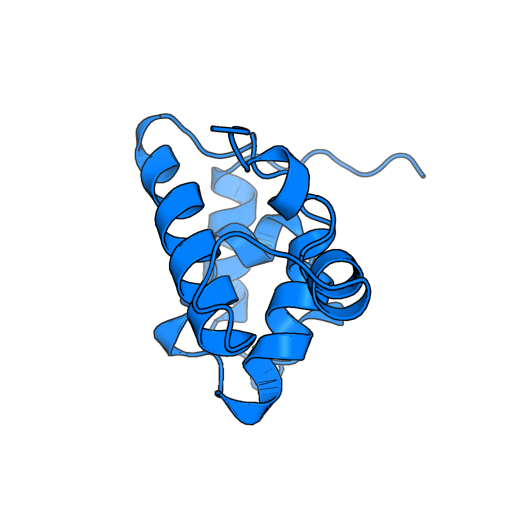S A 1 81 ? 8.129 -4.340 -5.343 1.00 98.06 81 CYS A CA 1
ATOM 658 C C . CYS A 1 81 ? 8.048 -4.765 -6.819 1.00 98.06 81 CYS A C 1
ATOM 660 O O . CYS A 1 81 ? 8.273 -5.930 -7.143 1.00 98.06 81 CYS A O 1
ATOM 662 N N . LEU A 1 82 ? 7.720 -3.827 -7.711 1.00 97.25 82 LEU A N 1
ATOM 663 C CA . LEU A 1 82 ? 7.490 -4.091 -9.134 1.00 97.25 82 LEU A CA 1
ATOM 664 C C . LEU A 1 82 ? 8.751 -3.969 -10.001 1.00 97.25 82 LEU A C 1
ATOM 666 O O . LEU A 1 82 ? 8.686 -4.234 -11.196 1.00 97.25 82 LEU A O 1
ATOM 670 N N . GLY A 1 83 ? 9.891 -3.567 -9.432 1.00 96.19 83 GLY A N 1
ATOM 671 C CA . GLY A 1 83 ? 11.127 -3.359 -10.193 1.00 96.19 83 GLY A CA 1
ATOM 672 C C . GLY A 1 83 ? 11.085 -2.141 -11.127 1.00 96.19 83 GLY A C 1
ATOM 673 O O . GLY A 1 83 ? 11.761 -2.123 -12.153 1.00 96.19 83 GLY A O 1
ATOM 674 N N . ILE A 1 84 ? 10.300 -1.111 -10.793 1.00 95.06 84 ILE A N 1
ATOM 675 C CA . ILE A 1 84 ? 10.134 0.096 -11.618 1.00 95.06 84 ILE A CA 1
ATOM 676 C C . ILE A 1 84 ? 11.297 1.064 -11.369 1.00 95.06 84 ILE A C 1
ATOM 678 O O . ILE A 1 84 ? 11.303 1.840 -10.407 1.00 95.06 84 ILE A O 1
ATOM 682 N N . THR A 1 85 ? 12.274 1.067 -12.270 1.00 91.38 85 THR A N 1
ATOM 683 C CA . THR A 1 85 ? 13.485 1.899 -12.164 1.00 91.38 85 THR A CA 1
ATOM 684 C C . THR A 1 85 ? 13.372 3.252 -12.870 1.00 91.38 85 THR A C 1
ATOM 686 O O . THR A 1 85 ? 14.042 4.200 -12.466 1.00 91.38 85 THR A O 1
ATOM 689 N N . ASN A 1 86 ? 12.484 3.386 -13.856 1.00 87.62 86 ASN A N 1
ATOM 690 C CA . ASN A 1 86 ? 12.281 4.604 -14.647 1.00 87.62 86 ASN A CA 1
ATOM 691 C C . ASN A 1 86 ? 10.844 5.152 -14.501 1.00 87.62 86 ASN A C 1
ATOM 693 O O . ASN A 1 86 ? 10.097 4.732 -13.618 1.00 87.62 86 ASN A O 1
ATOM 697 N N . THR A 1 87 ? 10.475 6.127 -15.332 1.00 86.69 87 THR A N 1
ATOM 698 C CA . THR A 1 87 ? 9.137 6.748 -15.361 1.00 86.69 87 THR A CA 1
ATOM 699 C C . THR A 1 87 ? 8.151 6.022 -16.280 1.00 86.69 87 THR A C 1
ATOM 701 O O . THR A 1 87 ? 7.003 6.439 -16.407 1.00 86.69 87 THR A O 1
ATOM 704 N N . SER A 1 88 ? 8.565 4.931 -16.930 1.00 89.81 88 SER A N 1
ATOM 705 C CA . SER A 1 88 ? 7.724 4.186 -17.864 1.00 89.81 88 SER A CA 1
ATOM 706 C C . SER A 1 88 ? 7.000 3.043 -17.155 1.00 89.81 88 SER A C 1
ATOM 708 O O . SER A 1 88 ? 7.614 2.172 -16.537 1.00 89.81 88 SER A O 1
ATOM 710 N N . LEU A 1 89 ? 5.674 3.015 -17.279 1.00 92.44 89 LEU A N 1
ATOM 711 C CA . LEU A 1 89 ? 4.848 1.925 -16.770 1.00 92.44 89 LEU A CA 1
ATOM 712 C C . LEU A 1 89 ? 4.449 0.987 -17.907 1.00 92.44 89 LEU A C 1
ATOM 714 O O . LEU A 1 89 ? 4.015 1.425 -18.970 1.00 92.44 89 LEU A O 1
ATOM 718 N N . THR A 1 90 ? 4.590 -0.314 -17.674 1.00 95.06 90 THR A N 1
ATOM 719 C CA . THR A 1 90 ? 4.044 -1.344 -18.559 1.00 95.06 90 THR A CA 1
ATOM 720 C C . THR A 1 90 ? 2.563 -1.557 -18.239 1.00 95.06 90 THR A C 1
ATOM 722 O O . THR A 1 90 ? 2.089 -1.175 -17.166 1.00 95.06 90 THR A O 1
ATOM 725 N N . LEU A 1 91 ? 1.828 -2.223 -19.134 1.00 96.06 91 LEU A N 1
ATOM 726 C CA . LEU A 1 91 ? 0.448 -2.650 -18.854 1.00 96.06 91 LEU A CA 1
ATOM 727 C C . LEU A 1 91 ? 0.361 -3.490 -17.573 1.00 96.06 91 LEU A C 1
ATOM 729 O O . LEU A 1 91 ? -0.579 -3.351 -16.794 1.00 96.06 91 LEU A O 1
ATOM 733 N N . ASP A 1 92 ? 1.380 -4.313 -17.335 1.00 96.81 92 ASP A N 1
ATOM 734 C CA . ASP A 1 92 ? 1.506 -5.121 -16.132 1.00 96.81 92 ASP A CA 1
ATOM 735 C C . ASP A 1 92 ? 1.614 -4.251 -14.867 1.00 96.81 92 ASP A C 1
ATOM 737 O O . ASP A 1 92 ? 0.855 -4.453 -13.919 1.00 96.81 92 ASP A O 1
ATOM 741 N N . HIS A 1 93 ? 2.465 -3.217 -14.879 1.00 97.12 93 HIS A N 1
ATOM 742 C CA . HIS A 1 93 ? 2.573 -2.271 -13.763 1.00 97.12 93 HIS A CA 1
ATOM 743 C C . HIS A 1 93 ? 1.246 -1.555 -13.501 1.00 97.12 93 HIS A C 1
ATOM 745 O O . HIS A 1 93 ? 0.808 -1.482 -12.356 1.00 97.12 93 HIS A O 1
ATOM 751 N N . ILE A 1 94 ? 0.587 -1.066 -14.556 1.00 95.81 94 ILE A N 1
ATOM 752 C CA . ILE A 1 94 ? -0.696 -0.355 -14.450 1.00 95.81 94 ILE A CA 1
ATOM 753 C C . ILE A 1 94 ? -1.764 -1.266 -13.832 1.00 95.81 94 ILE A C 1
ATOM 755 O O . ILE A 1 94 ? -2.509 -0.827 -12.958 1.00 95.81 94 ILE A O 1
ATOM 759 N N . SER A 1 95 ? -1.799 -2.545 -14.222 1.00 97.44 95 SER A N 1
ATOM 760 C CA . SER A 1 95 ? -2.762 -3.514 -13.686 1.00 97.44 95 SER A CA 1
ATOM 761 C C . SER A 1 95 ? -2.609 -3.765 -12.182 1.00 97.44 95 SER A C 1
ATOM 763 O O . SER A 1 95 ? -3.601 -4.026 -11.506 1.00 97.44 95 SER A O 1
ATOM 765 N N . VAL A 1 96 ? -1.386 -3.662 -11.644 1.00 98.06 96 VAL A N 1
ATOM 766 C CA . VAL A 1 96 ? -1.127 -3.822 -10.206 1.00 98.06 96 VAL A CA 1
ATOM 767 C C . VAL A 1 96 ? -1.342 -2.517 -9.448 1.00 98.06 96 VAL A C 1
ATOM 769 O O . VAL A 1 96 ? -1.894 -2.535 -8.355 1.00 98.06 96 VAL A O 1
ATOM 772 N N . LEU A 1 97 ? -0.894 -1.390 -10.002 1.00 97.31 97 LEU A N 1
ATOM 773 C CA . LEU A 1 97 ? -0.978 -0.088 -9.340 1.00 97.31 97 LEU A CA 1
ATOM 774 C C . LEU A 1 97 ? -2.427 0.415 -9.238 1.00 97.31 97 LEU A C 1
ATOM 776 O O . LEU A 1 97 ? -2.785 1.026 -8.231 1.00 97.31 97 LEU A O 1
ATOM 780 N N . GLY A 1 98 ? -3.270 0.152 -10.241 1.00 96.94 98 GLY A N 1
ATOM 781 C CA . GLY A 1 98 ? -4.677 0.561 -10.233 1.00 96.94 98 GLY A CA 1
ATOM 782 C C . GLY A 1 98 ? -4.848 2.061 -9.961 1.00 96.94 98 GLY A C 1
ATOM 783 O O . GLY A 1 98 ? -4.181 2.895 -10.572 1.00 96.94 98 GLY A O 1
ATOM 784 N N . ASN A 1 99 ? -5.697 2.409 -8.992 1.00 96.06 99 ASN A N 1
ATOM 785 C CA . ASN A 1 99 ? -5.956 3.785 -8.559 1.00 96.06 99 ASN A CA 1
ATOM 786 C C . ASN A 1 99 ? -4.702 4.513 -8.049 1.00 96.06 99 ASN A C 1
ATOM 788 O O . ASN A 1 99 ? -4.693 5.742 -8.016 1.00 96.06 99 ASN A O 1
ATOM 792 N N . MET A 1 100 ? -3.626 3.801 -7.687 1.00 95.06 100 MET A N 1
ATOM 793 C CA . MET A 1 100 ? -2.355 4.439 -7.327 1.00 95.06 100 MET A CA 1
ATOM 794 C C . MET A 1 100 ? -1.797 5.268 -8.490 1.00 95.06 100 MET A C 1
ATOM 796 O O . MET A 1 100 ? -1.163 6.294 -8.252 1.00 95.06 100 MET A O 1
ATOM 800 N N . CYS A 1 101 ? -2.067 4.877 -9.743 1.00 92.69 101 CYS A N 1
ATOM 801 C CA . CYS A 1 101 ? -1.662 5.642 -10.922 1.00 92.69 101 CYS A CA 1
ATOM 802 C C . CYS A 1 101 ? -2.264 7.055 -10.951 1.00 92.69 101 CYS A C 1
ATOM 804 O O . CYS A 1 101 ? -1.647 7.957 -11.505 1.00 92.69 101 CYS A O 1
ATOM 806 N N . CYS A 1 102 ? -3.424 7.276 -10.325 1.00 89.69 102 CYS A N 1
ATOM 807 C CA . CYS A 1 102 ? -4.064 8.592 -10.254 1.00 89.69 102 CYS A CA 1
ATOM 808 C C . CYS A 1 102 ? -3.358 9.565 -9.295 1.00 89.69 102 CYS A C 1
ATOM 810 O O . CYS A 1 102 ? -3.712 10.738 -9.263 1.00 89.69 102 CYS A O 1
ATOM 812 N N . MET A 1 103 ? -2.379 9.091 -8.518 1.00 85.75 103 MET A N 1
ATOM 813 C CA . MET A 1 103 ? -1.501 9.938 -7.705 1.00 85.75 103 MET A CA 1
ATOM 814 C C . MET A 1 103 ? -0.212 10.339 -8.427 1.00 85.75 103 MET A C 1
ATOM 816 O O . MET A 1 103 ? 0.630 11.006 -7.833 1.00 85.75 103 MET A O 1
ATOM 820 N N . LEU A 1 104 ? 0.006 9.846 -9.648 1.00 80.56 104 LEU A N 1
ATOM 821 C CA . LEU A 1 104 ? 1.213 10.152 -10.397 1.00 80.56 104 LEU A CA 1
ATOM 822 C C . LEU A 1 104 ? 1.027 11.488 -11.090 1.00 80.56 104 LEU A C 1
ATOM 824 O O . LEU A 1 104 ? 0.278 11.604 -12.060 1.00 80.56 104 LEU A O 1
ATOM 828 N N . ASP A 1 105 ? 1.743 12.484 -10.595 1.00 69.75 105 ASP A N 1
ATOM 829 C CA . ASP A 1 105 ? 1.864 13.758 -11.274 1.00 69.75 105 ASP A CA 1
ATOM 830 C C . ASP A 1 105 ? 2.671 13.510 -12.558 1.00 69.75 105 ASP A C 1
ATOM 832 O O . ASP A 1 105 ? 3.832 13.087 -12.515 1.00 69.75 105 ASP A O 1
ATOM 836 N N . GLY A 1 106 ? 2.041 13.708 -13.718 1.00 58.62 106 GLY A N 1
ATOM 837 C CA . GLY A 1 106 ? 2.746 13.685 -14.994 1.00 58.62 106 GLY A CA 1
ATOM 838 C C . GLY A 1 106 ? 3.714 14.862 -15.030 1.00 58.62 106 GLY A C 1
ATOM 839 O O . GLY A 1 106 ? 3.271 16.008 -15.081 1.00 58.62 106 GLY A O 1
ATOM 840 N N . SER A 1 107 ? 5.013 14.577 -14.956 1.00 50.31 107 SER A N 1
ATOM 841 C CA . SER A 1 107 ? 6.081 15.553 -15.214 1.00 50.31 107 SER A CA 1
ATOM 842 C C . SER A 1 107 ? 6.628 15.388 -16.623 1.00 50.31 107 SER A C 1
ATOM 844 O O . SER A 1 107 ? 6.715 14.228 -17.088 1.00 50.31 107 SER A O 1
#

Foldseek 3Di:
DPDDDDAPVRLLVVCVVCVPPPCNLVLVVDQLQSLLNDPCVPHDLVSLLVSLLSVLPHDLVRDDPVSVVSLVVNVVSLCVSVVPPDPDDDPSSCNSNHNNVVVDDDD

Solvent-accessible surface area (backbone atoms only — not comparable to full-atom values): 6601 Å² total; per-residue (Å²): 130,93,72,82,85,76,52,64,70,55,30,46,48,52,43,72,67,40,72,81,44,93,61,56,82,51,50,86,82,49,62,29,58,32,57,74,66,54,68,66,91,76,52,52,78,95,45,37,62,61,45,40,42,41,39,13,70,25,67,83,80,64,53,49,85,88,50,46,65,49,57,60,53,51,50,56,50,49,30,63,67,70,67,54,86,68,94,77,76,51,74,68,52,49,68,30,35,41,50,56,58,79,72,58,78,89,126

Secondary structure (DSSP, 8-state):
--PPPPPHHHHHHHHHHHTTSTTTT-GGGS-HHHHTTS-GGGS-GGGHHHHHHHHTTS-TT---TTTTHHHHHHHHHHHHHHT--SSPPPHHHHHHHGGGGGG----

Sequence (107 aa):
QNKVSLEETQLTCMYNYVKGDPDATSFHLYPPNMLLYYDYSLVPQSRCRSYFAQLGNADFFIFSSVLSYKRTALFVNARSCLGITNTSLTLDHISVLGNMCCMLDGS

Organism: Nothobranchius kuhntae (NCBI:txid321403)

InterPro domains:
  IPR026664 Stereocilin-related [PTHR23412] (3-106)

pLDDT: mean 92.14, std 9.05, range [47.75, 98.44]

Radius of gyration: 13.59 Å; Cα contacts (8 Å, |Δi|>4): 88; chains: 1; bounding box: 37×32×34 Å

Mean predicted aligned error: 3.74 Å